Protein AF-A0A1X0RYE8-F1 (afdb_monomer_lite)

Secondary structure (DSSP, 8-state):
------------------TTSPEEEEEEGGGTT-S-EEETTEEE--HHHHHHHHHHHHHTTSEEEEEE----PPPGGGGGGS----

R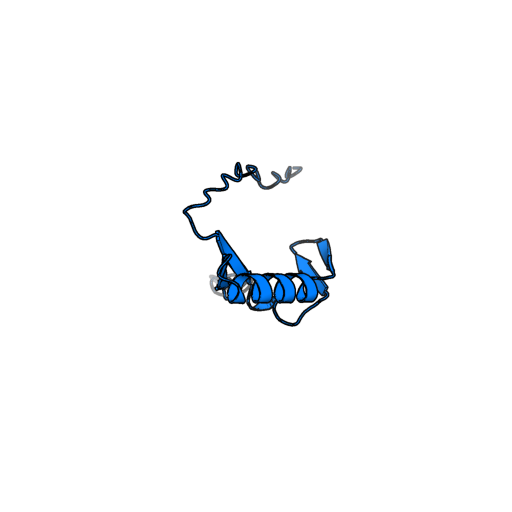adius of gyration: 19.32 Å; chains: 1; bounding box: 44×27×62 Å

pLDDT: mean 73.62, std 17.04, range [35.44, 95.62]

Structure (mmCIF, N/CA/C/O backbone):
data_AF-A0A1X0RYE8-F1
#
_entry.id   AF-A0A1X0RYE8-F1
#
loop_
_atom_site.group_PDB
_atom_site.id
_atom_site.type_symbol
_atom_site.label_atom_id
_atom_site.label_alt_id
_atom_site.label_comp_id
_atom_site.label_asym_id
_atom_site.label_entity_id
_atom_site.label_seq_id
_atom_site.pdbx_PDB_ins_code
_atom_site.Cartn_x
_atom_site.Cartn_y
_atom_site.Cartn_z
_atom_site.occupancy
_atom_site.B_iso_or_equiv
_atom_site.auth_seq_id
_atom_site.auth_comp_id
_atom_site.auth_asym_id
_atom_site.auth_atom_id
_atom_site.pdbx_PDB_model_num
ATOM 1 N N . MET A 1 1 ? 34.689 11.695 -23.173 1.00 35.44 1 MET A N 1
ATOM 2 C CA . MET A 1 1 ? 33.842 12.632 -22.399 1.00 35.44 1 MET A CA 1
ATOM 3 C C . MET A 1 1 ? 33.039 11.832 -21.386 1.00 35.44 1 MET A C 1
ATOM 5 O O . MET A 1 1 ? 32.188 11.052 -21.787 1.00 35.44 1 MET A O 1
ATOM 9 N N . ASN A 1 2 ? 33.347 11.968 -20.095 1.00 42.19 2 ASN A N 1
ATOM 10 C CA . ASN A 1 2 ? 32.612 11.289 -19.026 1.00 42.19 2 ASN A CA 1
ATOM 11 C C . ASN A 1 2 ? 31.309 12.049 -18.748 1.00 42.19 2 ASN A C 1
ATOM 13 O O . ASN A 1 2 ? 31.343 13.167 -18.238 1.00 42.19 2 ASN A O 1
ATOM 17 N N . GLN A 1 3 ? 30.161 11.463 -19.094 1.00 50.56 3 GLN A N 1
ATOM 18 C CA . GLN A 1 3 ? 28.863 11.982 -18.663 1.00 50.56 3 GLN A CA 1
ATOM 19 C C . GLN A 1 3 ? 28.695 11.694 -17.168 1.00 50.56 3 GLN A C 1
ATOM 21 O O . GLN A 1 3 ? 28.375 10.576 -16.764 1.00 50.56 3 GLN A O 1
ATOM 26 N N . ILE A 1 4 ? 28.934 12.710 -16.341 1.00 55.84 4 ILE A N 1
ATOM 27 C CA . ILE A 1 4 ? 28.611 12.684 -14.915 1.00 55.84 4 ILE A CA 1
ATOM 28 C C . ILE A 1 4 ? 27.086 12.586 -14.818 1.00 55.84 4 ILE A C 1
ATOM 30 O O . ILE A 1 4 ? 26.370 13.531 -15.158 1.00 55.84 4 ILE A O 1
ATOM 34 N N . ARG A 1 5 ? 26.578 11.422 -14.404 1.00 55.84 5 ARG A N 1
ATOM 35 C CA . ARG A 1 5 ? 25.150 11.237 -14.136 1.00 55.84 5 ARG A CA 1
ATOM 36 C C . ARG A 1 5 ? 24.787 12.164 -12.979 1.00 55.84 5 ARG A C 1
ATOM 38 O O . ARG A 1 5 ? 25.251 11.961 -11.865 1.00 55.84 5 ARG A O 1
ATOM 45 N N . LYS A 1 6 ? 23.994 13.203 -13.249 1.00 60.34 6 LYS A N 1
ATOM 46 C CA . LYS A 1 6 ? 23.377 14.004 -12.190 1.00 60.34 6 LYS A CA 1
ATOM 47 C C . LYS A 1 6 ? 22.374 13.099 -11.490 1.00 60.34 6 LYS A C 1
ATOM 49 O O . LYS A 1 6 ? 21.355 12.749 -12.086 1.00 60.34 6 LYS A O 1
ATOM 54 N N . ASP A 1 7 ? 22.685 12.682 -10.268 1.00 61.12 7 ASP A N 1
ATOM 55 C CA . ASP A 1 7 ? 21.715 11.976 -9.445 1.00 61.12 7 ASP A CA 1
ATOM 56 C C . ASP A 1 7 ? 20.449 12.835 -9.343 1.00 61.12 7 ASP A C 1
ATOM 58 O O . ASP A 1 7 ? 20.547 14.055 -9.156 1.00 61.12 7 ASP A O 1
ATOM 62 N N . PRO A 1 8 ? 19.253 12.247 -9.528 1.00 61.47 8 PRO A N 1
ATOM 63 C CA . PRO A 1 8 ? 18.018 12.995 -9.396 1.00 61.47 8 PRO A CA 1
ATOM 64 C C . PRO A 1 8 ? 17.997 13.625 -8.005 1.00 61.47 8 PRO A C 1
ATOM 66 O O . PRO A 1 8 ? 18.093 12.931 -6.993 1.00 61.47 8 PRO A O 1
ATOM 69 N N . TYR A 1 9 ? 17.919 14.954 -7.979 1.00 59.31 9 TYR A N 1
ATOM 70 C CA . TYR A 1 9 ? 17.880 15.741 -6.759 1.00 59.31 9 TYR A CA 1
ATOM 71 C C . TYR A 1 9 ? 16.543 15.489 -6.060 1.00 59.31 9 TYR A C 1
ATOM 73 O O . TYR A 1 9 ? 15.547 16.174 -6.289 1.00 59.31 9 TYR A O 1
ATOM 81 N N . TRP A 1 10 ? 16.501 14.442 -5.241 1.00 55.47 10 TRP A N 1
ATOM 82 C CA . TRP A 1 10 ? 15.387 14.179 -4.350 1.00 55.47 10 TRP A CA 1
ATOM 83 C C . TRP A 1 10 ? 15.448 15.204 -3.219 1.00 55.47 10 TRP A C 1
ATOM 85 O O . TRP A 1 10 ? 16.178 15.019 -2.244 1.00 55.47 10 TRP A O 1
ATOM 95 N N . LYS A 1 11 ? 14.683 16.297 -3.328 1.00 62.97 11 LYS A N 1
ATOM 96 C CA . LYS A 1 11 ? 14.355 17.078 -2.132 1.00 62.97 11 LYS A CA 1
ATOM 97 C C . LYS A 1 11 ? 13.606 16.143 -1.194 1.00 62.97 11 LYS A C 1
ATOM 99 O O . LYS A 1 11 ? 12.555 15.621 -1.565 1.00 62.97 11 LYS A O 1
ATOM 104 N N . LYS A 1 12 ? 14.131 15.936 0.016 1.00 57.62 12 LYS A N 1
ATOM 105 C CA . LYS A 1 12 ? 13.287 15.464 1.112 1.00 57.62 12 LYS A CA 1
ATOM 106 C C . LYS A 1 12 ? 12.144 16.467 1.213 1.00 57.62 12 LYS A C 1
ATOM 108 O O . LYS A 1 12 ? 12.388 17.651 1.423 1.00 57.62 12 LYS A O 1
ATOM 113 N N . ALA A 1 13 ? 10.926 16.010 0.954 1.00 60.09 13 ALA A N 1
ATOM 114 C CA . ALA A 1 13 ? 9.766 16.779 1.342 1.00 60.09 13 ALA A CA 1
ATOM 115 C C . ALA A 1 13 ? 9.742 16.746 2.869 1.00 60.09 13 ALA A C 1
ATOM 117 O O . ALA A 1 13 ? 9.770 15.659 3.455 1.00 60.09 13 ALA A O 1
ATOM 118 N N . ASP A 1 14 ? 9.740 17.914 3.501 1.00 65.00 14 ASP A N 1
ATOM 119 C CA . ASP A 1 14 ? 9.437 17.996 4.920 1.00 65.00 14 ASP A CA 1
ATOM 120 C C . ASP A 1 14 ? 8.013 17.459 5.090 1.00 65.00 14 ASP A C 1
ATOM 122 O O . ASP A 1 14 ? 7.047 18.007 4.555 1.00 65.00 14 ASP A O 1
ATOM 126 N N . PHE A 1 15 ? 7.893 16.295 5.728 1.00 64.62 15 PHE A N 1
ATOM 127 C CA . PHE A 1 15 ? 6.601 15.674 5.967 1.00 64.62 15 PHE A CA 1
ATOM 128 C C . PHE A 1 15 ? 5.890 16.467 7.062 1.00 64.62 15 PHE A C 1
ATOM 130 O O . PHE A 1 15 ? 6.142 16.277 8.251 1.00 64.62 15 PHE A O 1
ATOM 137 N N . PHE A 1 16 ? 5.011 17.376 6.654 1.00 65.25 16 PHE A N 1
ATOM 138 C CA . PHE A 1 16 ? 4.126 18.081 7.567 1.00 65.25 16 PHE A CA 1
ATOM 139 C C . PHE A 1 16 ? 2.889 17.222 7.818 1.00 65.25 16 PHE A C 1
ATOM 141 O O . PHE A 1 16 ? 1.994 17.136 6.977 1.00 65.25 16 PHE A O 1
ATOM 148 N N . TYR A 1 17 ? 2.858 16.565 8.978 1.00 69.12 17 TYR A N 1
ATOM 149 C CA . TYR A 1 17 ? 1.666 15.869 9.443 1.00 69.12 17 TYR A CA 1
ATOM 150 C C . TYR A 1 17 ? 0.654 16.890 9.960 1.00 69.12 17 TYR A C 1
ATOM 152 O O . TYR A 1 17 ? 0.795 17.430 11.057 1.00 69.12 17 TYR A O 1
ATOM 160 N N . ASP A 1 18 ? -0.362 17.155 9.151 1.00 78.38 18 ASP A N 1
ATOM 161 C CA . ASP A 1 18 ? -1.523 17.932 9.548 1.00 78.38 18 ASP A CA 1
ATOM 162 C C . ASP A 1 18 ? -2.647 16.963 9.921 1.00 78.38 18 ASP A C 1
ATOM 164 O O . ASP A 1 18 ? -3.189 16.272 9.063 1.00 78.38 18 ASP A O 1
ATOM 168 N N . LYS A 1 19 ? -2.979 16.901 11.214 1.00 77.88 19 LYS A N 1
ATOM 169 C CA . LYS A 1 19 ? -4.000 15.995 11.764 1.00 77.88 19 LYS A CA 1
ATOM 170 C C . LYS A 1 19 ? -5.410 16.255 11.218 1.00 77.88 19 LYS A C 1
ATOM 172 O O . LYS A 1 19 ? -6.273 15.398 11.370 1.00 77.88 19 LYS A O 1
ATOM 177 N N . GLU A 1 20 ? -5.652 17.432 10.640 1.00 83.94 20 GLU A N 1
ATOM 178 C CA . GLU A 1 20 ? -6.938 17.803 10.040 1.00 83.94 20 GLU A CA 1
ATOM 179 C C . GLU A 1 20 ? -7.002 17.436 8.553 1.00 83.94 20 GLU A C 1
ATOM 181 O O . GLU A 1 20 ? -8.079 17.438 7.955 1.00 83.94 20 GLU A O 1
ATOM 186 N N . LYS A 1 21 ? -5.861 17.093 7.944 1.00 84.69 21 LYS A N 1
ATOM 187 C CA . LYS A 1 21 ? -5.782 16.677 6.545 1.00 84.69 21 LYS A CA 1
ATOM 188 C C . LYS A 1 21 ? -5.650 15.168 6.438 1.00 84.69 21 LYS A C 1
ATOM 190 O O . LYS A 1 21 ? -4.855 14.528 7.120 1.00 84.69 21 LYS A O 1
ATOM 195 N N . LEU A 1 22 ? -6.400 14.601 5.501 1.00 84.31 22 LEU A N 1
ATOM 196 C CA . LEU A 1 22 ? -6.299 13.186 5.188 1.00 84.31 22 LEU A CA 1
ATOM 197 C C . LEU A 1 22 ? -5.054 12.917 4.334 1.00 84.31 22 LEU A C 1
ATOM 199 O O . LEU A 1 22 ? -4.800 13.623 3.354 1.00 84.31 22 LEU A O 1
ATOM 203 N N . LEU A 1 23 ? -4.292 11.877 4.671 1.00 88.19 23 LEU A N 1
ATOM 204 C CA . LEU A 1 23 ? -3.105 11.511 3.905 1.00 88.19 23 LEU A CA 1
ATOM 205 C C . LEU A 1 23 ? -3.514 10.903 2.557 1.00 88.19 23 LEU A C 1
ATOM 207 O O . LEU A 1 23 ? -4.228 9.903 2.515 1.00 88.19 23 LEU A O 1
ATOM 211 N N . LEU A 1 24 ? -3.032 11.475 1.454 1.00 90.81 24 LEU A N 1
ATOM 212 C CA . LEU A 1 24 ? -3.183 10.900 0.118 1.00 90.81 24 LEU A CA 1
ATOM 213 C C . LEU A 1 24 ? -1.905 10.153 -0.266 1.00 90.81 24 LEU A C 1
ATOM 2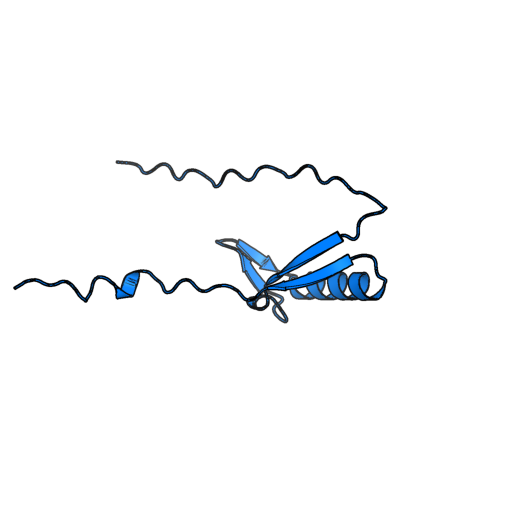15 O O . LEU A 1 24 ? -0.831 10.748 -0.334 1.00 90.81 24 LEU A O 1
ATOM 219 N N . ILE A 1 25 ? -2.026 8.857 -0.548 1.00 89.75 25 ILE A N 1
ATOM 220 C CA . ILE A 1 25 ? -0.917 8.026 -1.028 1.00 89.75 25 ILE A CA 1
ATOM 221 C C . ILE A 1 25 ? -1.237 7.532 -2.431 1.00 89.75 25 ILE A C 1
ATOM 223 O O . ILE A 1 25 ? -2.261 6.883 -2.639 1.00 89.75 25 ILE A O 1
ATOM 227 N N . SER A 1 26 ? -0.344 7.795 -3.383 1.00 89.44 26 SER A N 1
ATOM 228 C CA . SER A 1 26 ? -0.394 7.186 -4.708 1.00 89.44 26 SER A CA 1
ATOM 229 C C . SER A 1 26 ? 0.319 5.833 -4.719 1.00 89.44 26 SER A C 1
ATOM 231 O O . SER A 1 26 ? 1.432 5.688 -4.214 1.00 89.44 26 SER A O 1
ATOM 233 N N . PHE A 1 27 ? -0.321 4.828 -5.310 1.00 88.81 27 PHE A N 1
ATOM 234 C CA . PHE A 1 27 ? 0.219 3.481 -5.437 1.00 88.81 27 PHE A CA 1
ATOM 235 C C . PHE A 1 27 ? 0.088 2.996 -6.880 1.00 88.81 27 PHE A C 1
ATOM 237 O O . PHE A 1 27 ? -1.001 2.980 -7.450 1.00 88.81 27 PHE A O 1
ATOM 244 N N . GLY A 1 28 ? 1.208 2.608 -7.488 1.00 86.50 28 GLY A N 1
ATOM 245 C CA . GLY A 1 28 ? 1.230 2.135 -8.869 1.00 86.50 28 GLY A CA 1
ATOM 246 C C . GLY A 1 28 ? 0.458 0.828 -9.027 1.00 86.50 28 GLY A C 1
ATOM 247 O O . GLY A 1 28 ? 0.717 -0.148 -8.324 1.00 86.50 28 GLY A O 1
ATOM 248 N N . ASN A 1 29 ? -0.468 0.783 -9.978 1.00 84.62 29 ASN A N 1
ATOM 249 C CA . ASN A 1 29 ? -1.286 -0.393 -10.243 1.00 84.62 29 ASN A CA 1
ATOM 250 C C . ASN A 1 29 ? -0.435 -1.586 -10.708 1.00 84.62 29 ASN A C 1
ATOM 252 O O . ASN A 1 29 ? -0.692 -2.727 -10.331 1.00 84.62 29 ASN A O 1
ATOM 256 N N . GLY A 1 30 ? 0.667 -1.311 -11.417 1.00 81.00 30 GLY A N 1
ATOM 257 C CA . GLY A 1 30 ? 1.651 -2.313 -11.833 1.00 81.00 30 GLY A CA 1
ATOM 258 C C . GLY A 1 30 ? 2.395 -3.000 -10.682 1.00 81.00 30 GLY A C 1
ATOM 259 O O . GLY A 1 30 ? 3.035 -4.029 -10.915 1.00 81.00 30 GLY A O 1
ATOM 260 N N . MET A 1 31 ? 2.286 -2.484 -9.455 1.00 81.25 31 MET A N 1
ATOM 261 C CA . MET A 1 31 ? 2.887 -3.041 -8.239 1.00 81.25 31 MET A CA 1
ATOM 262 C C . MET A 1 31 ? 1.901 -3.878 -7.411 1.00 81.25 31 MET A C 1
ATOM 264 O O . MET A 1 31 ? 2.314 -4.606 -6.511 1.00 81.25 31 MET A O 1
ATOM 268 N N . SER A 1 32 ? 0.601 -3.793 -7.705 1.00 78.19 32 SER A N 1
ATOM 269 C CA . SER A 1 32 ? -0.433 -4.532 -6.977 1.00 78.19 32 SER A CA 1
ATOM 270 C C . SER A 1 32 ? -0.275 -6.043 -7.169 1.00 78.19 32 SER A C 1
ATOM 272 O O . SER A 1 32 ? -0.009 -6.515 -8.276 1.00 78.19 32 SER A O 1
ATOM 274 N N . GLY A 1 33 ? -0.420 -6.810 -6.084 1.00 77.81 33 GLY A N 1
ATOM 275 C CA . GLY A 1 33 ? -0.320 -8.275 -6.103 1.00 77.81 33 GLY A CA 1
ATOM 276 C C . GLY A 1 33 ? 1.089 -8.831 -6.344 1.00 77.81 33 GLY A C 1
ATOM 277 O O . GLY A 1 33 ? 1.240 -10.039 -6.504 1.00 77.81 33 GLY A O 1
ATOM 278 N N . LYS A 1 34 ? 2.119 -7.976 -6.369 1.00 81.31 34 LYS A N 1
ATOM 279 C CA . LYS A 1 34 ? 3.522 -8.380 -6.497 1.00 81.31 34 LYS A CA 1
ATOM 280 C C . LYS A 1 34 ? 4.242 -8.115 -5.184 1.00 81.31 34 LYS A C 1
ATOM 282 O O . LYS A 1 34 ? 4.220 -6.994 -4.693 1.00 81.31 34 LYS A O 1
ATOM 287 N N . ASP A 1 35 ? 4.926 -9.122 -4.654 1.00 82.62 35 ASP A N 1
ATOM 288 C CA . ASP A 1 35 ? 5.799 -8.938 -3.488 1.00 82.62 35 ASP A CA 1
ATOM 289 C C . ASP A 1 35 ? 7.206 -8.488 -3.870 1.00 82.62 35 ASP A C 1
ATOM 291 O O . ASP A 1 35 ? 7.848 -7.787 -3.094 1.00 82.62 35 ASP A O 1
ATOM 295 N N . HIS A 1 36 ? 7.645 -8.820 -5.083 1.00 83.06 36 HIS A N 1
ATOM 296 C CA . HIS A 1 36 ? 8.954 -8.464 -5.616 1.00 83.06 36 HIS A CA 1
ATOM 297 C C . HIS A 1 36 ? 8.785 -7.498 -6.789 1.00 83.06 36 HIS A C 1
ATOM 299 O O . HIS A 1 36 ? 8.311 -7.885 -7.861 1.00 83.06 36 HIS A O 1
ATOM 305 N N . VAL A 1 37 ? 9.184 -6.238 -6.609 1.00 79.88 37 VAL A N 1
ATOM 306 C CA . VAL A 1 37 ? 9.130 -5.220 -7.669 1.00 79.88 37 VAL A CA 1
ATOM 307 C C . VAL A 1 37 ? 10.497 -4.579 -7.849 1.00 79.88 37 VAL A C 1
ATOM 309 O O . VAL A 1 37 ? 11.212 -4.283 -6.895 1.00 79.88 37 VAL A O 1
ATOM 312 N N . LYS A 1 38 ? 10.875 -4.343 -9.107 1.00 79.06 38 LYS A N 1
ATOM 313 C CA . LYS A 1 38 ? 12.079 -3.584 -9.432 1.00 79.06 38 LYS A CA 1
ATOM 314 C C . LYS A 1 38 ? 11.737 -2.097 -9.499 1.00 79.06 38 LYS A C 1
ATOM 316 O O . LYS A 1 38 ? 11.124 -1.649 -10.464 1.00 79.06 38 LYS A O 1
ATOM 321 N N . ILE A 1 39 ? 12.164 -1.333 -8.499 1.00 75.94 39 ILE A N 1
ATOM 322 C CA . ILE A 1 39 ? 12.064 0.128 -8.507 1.00 75.94 39 ILE A CA 1
ATOM 323 C C . ILE A 1 39 ? 13.405 0.673 -8.998 1.00 75.94 39 ILE A C 1
ATOM 325 O O . ILE A 1 39 ? 14.426 0.600 -8.312 1.00 75.94 39 ILE A O 1
ATOM 329 N N . LYS A 1 40 ? 13.410 1.196 -10.230 1.00 75.88 40 LYS A N 1
ATOM 330 C CA . LYS A 1 40 ? 14.626 1.564 -10.977 1.00 75.88 40 LYS A CA 1
ATOM 331 C C . LYS A 1 40 ? 15.593 0.376 -11.100 1.00 75.88 40 LYS A C 1
ATOM 333 O O . LYS A 1 40 ? 15.386 -0.510 -11.926 1.00 75.88 40 LYS A O 1
ATOM 338 N N . THR A 1 41 ? 16.654 0.352 -10.299 1.00 77.81 41 THR A N 1
ATOM 339 C CA . THR A 1 41 ? 17.681 -0.700 -10.267 1.00 77.81 41 THR A CA 1
ATOM 340 C C . THR A 1 41 ? 17.570 -1.607 -9.049 1.00 77.81 41 THR A C 1
ATOM 342 O O . THR A 1 41 ? 18.143 -2.694 -9.067 1.00 77.81 41 THR A O 1
ATOM 345 N N . TYR A 1 42 ? 16.823 -1.198 -8.025 1.00 76.19 42 TYR A N 1
ATOM 346 C CA . TYR A 1 42 ? 16.729 -1.919 -6.764 1.00 76.19 42 TYR A CA 1
ATOM 347 C C . TYR A 1 42 ? 15.558 -2.889 -6.789 1.00 76.19 42 TYR A C 1
ATOM 349 O O . TYR A 1 42 ? 14.465 -2.560 -7.257 1.00 76.19 42 TYR A O 1
ATOM 357 N N . ARG A 1 43 ? 15.800 -4.100 -6.289 1.00 77.75 43 ARG A N 1
ATOM 358 C CA . ARG A 1 43 ? 14.728 -5.038 -5.969 1.00 77.75 43 ARG A CA 1
ATOM 359 C C . ARG A 1 43 ? 14.180 -4.646 -4.610 1.00 77.75 43 ARG A C 1
ATOM 361 O O . ARG A 1 43 ? 14.935 -4.554 -3.647 1.00 77.75 43 ARG A O 1
ATOM 368 N N . VAL A 1 44 ? 12.892 -4.349 -4.587 1.00 80.56 44 VAL A N 1
ATOM 369 C CA . VAL A 1 44 ? 12.149 -4.078 -3.368 1.00 80.56 44 VAL A CA 1
ATOM 370 C C . VAL A 1 44 ? 11.221 -5.257 -3.167 1.00 80.56 44 VAL A C 1
ATOM 372 O O . VAL A 1 44 ? 10.313 -5.496 -3.967 1.00 80.56 44 VAL A O 1
ATOM 375 N N . ASP A 1 45 ? 11.518 -6.003 -2.117 1.00 79.12 45 ASP A N 1
ATOM 376 C CA . ASP A 1 45 ? 10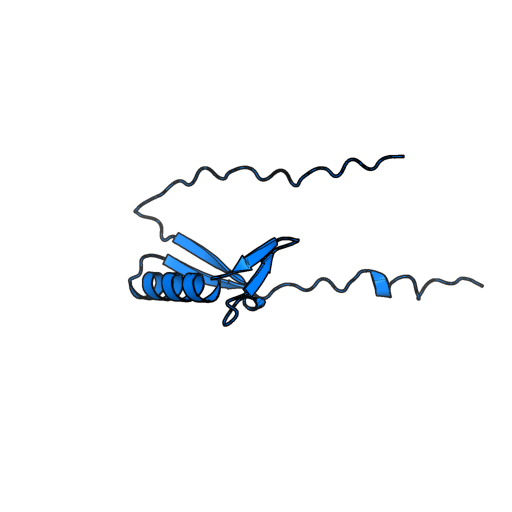.682 -7.086 -1.633 1.00 79.12 45 ASP A CA 1
ATOM 377 C C . ASP A 1 45 ? 9.617 -6.489 -0.691 1.00 79.12 45 ASP A C 1
ATOM 379 O O . ASP A 1 45 ? 9.708 -5.319 -0.324 1.00 79.12 45 ASP A O 1
ATOM 383 N N . VAL A 1 46 ? 8.596 -7.257 -0.309 1.00 81.69 46 VAL A N 1
ATOM 384 C CA . VAL A 1 46 ? 7.507 -6.865 0.619 1.00 81.69 46 VAL A CA 1
ATOM 385 C C . VAL A 1 46 ? 6.495 -5.819 0.118 1.00 81.69 46 VAL A C 1
ATOM 387 O O . VAL A 1 46 ? 5.735 -5.253 0.910 1.00 81.69 46 VAL A O 1
ATOM 390 N N . ILE A 1 47 ? 6.404 -5.591 -1.194 1.00 86.62 47 ILE A N 1
ATOM 391 C CA . ILE A 1 47 ? 5.447 -4.626 -1.765 1.00 86.62 47 ILE A CA 1
ATOM 392 C C . ILE A 1 47 ? 3.980 -5.025 -1.520 1.00 86.62 47 ILE A C 1
ATOM 394 O O . ILE A 1 47 ? 3.152 -4.156 -1.228 1.00 86.62 47 ILE A O 1
ATOM 398 N N . GLY A 1 48 ? 3.642 -6.316 -1.551 1.00 85.88 48 GLY A N 1
ATOM 399 C CA . GLY A 1 48 ? 2.290 -6.780 -1.240 1.00 85.88 48 GLY A CA 1
ATOM 400 C C . GLY A 1 48 ? 1.929 -6.577 0.231 1.00 85.88 48 GLY A C 1
ATOM 401 O O . GLY A 1 48 ? 0.815 -6.145 0.532 1.00 85.88 48 GLY A O 1
ATOM 402 N N . VAL A 1 49 ? 2.877 -6.776 1.155 1.00 88.69 49 VAL A N 1
ATOM 403 C CA . VAL A 1 49 ? 2.683 -6.467 2.585 1.00 88.69 49 VAL A CA 1
ATOM 404 C C . VAL A 1 49 ? 2.415 -4.975 2.782 1.00 88.69 49 VAL A C 1
ATOM 406 O O . VAL A 1 49 ? 1.462 -4.616 3.478 1.00 88.69 49 VAL A O 1
ATOM 409 N N . LEU A 1 50 ? 3.198 -4.106 2.133 1.00 90.31 50 LEU A N 1
ATOM 410 C CA . LEU A 1 50 ? 2.975 -2.659 2.158 1.00 90.31 50 LEU A CA 1
ATOM 411 C C . LEU A 1 50 ? 1.566 -2.312 1.659 1.00 90.31 50 LEU A C 1
ATOM 413 O O . LEU A 1 50 ? 0.830 -1.601 2.344 1.00 90.31 50 LEU A O 1
ATOM 417 N N . TYR A 1 51 ? 1.155 -2.863 0.514 1.00 91.00 51 TYR A N 1
ATOM 418 C CA . TYR A 1 51 ? -0.178 -2.636 -0.045 1.00 91.00 51 TYR A CA 1
ATOM 419 C C . TYR A 1 51 ? -1.299 -3.056 0.919 1.00 91.00 51 TYR A C 1
ATOM 421 O O . TYR A 1 51 ? -2.240 -2.295 1.151 1.00 91.00 51 TYR A O 1
ATOM 429 N N . GLN A 1 52 ? -1.187 -4.233 1.540 1.00 92.19 52 GLN A N 1
ATOM 430 C CA . GLN A 1 52 ? -2.175 -4.718 2.509 1.00 92.19 52 GLN A CA 1
ATOM 431 C C . GLN A 1 52 ? -2.301 -3.791 3.723 1.00 92.19 52 GLN A C 1
ATOM 433 O O . GLN A 1 52 ? -3.413 -3.515 4.180 1.00 92.19 52 GLN A O 1
ATOM 438 N N . GLN A 1 53 ? -1.183 -3.271 4.235 1.00 93.06 53 GLN A N 1
ATOM 439 C CA . GLN A 1 53 ? -1.202 -2.311 5.343 1.00 93.06 53 GLN A CA 1
ATOM 440 C C . GLN A 1 53 ? -1.865 -0.991 4.935 1.00 93.06 53 GLN A C 1
ATOM 442 O O . GLN A 1 53 ? -2.710 -0.477 5.669 1.00 93.06 53 GLN A O 1
ATOM 447 N N . LEU A 1 54 ? -1.566 -0.483 3.737 1.00 93.38 54 LEU A N 1
ATOM 448 C CA . LEU A 1 54 ? -2.212 0.715 3.197 1.00 93.38 54 LEU A CA 1
ATOM 449 C C . LEU A 1 54 ? -3.726 0.531 3.039 1.00 93.3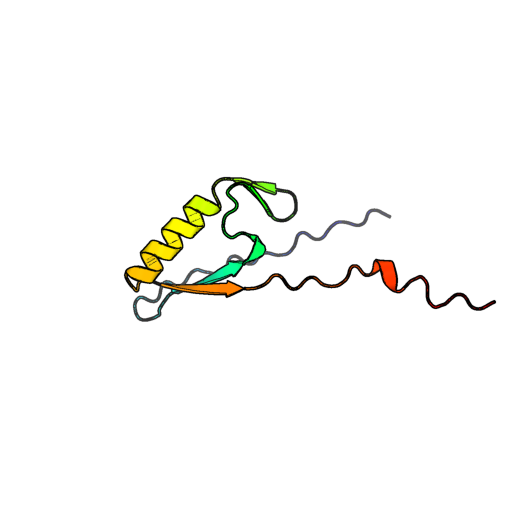8 54 LEU A C 1
ATOM 451 O O . LEU A 1 54 ? -4.494 1.410 3.423 1.00 93.38 54 LEU A O 1
ATOM 455 N N . LYS A 1 55 ? -4.185 -0.632 2.557 1.00 93.62 55 LYS A N 1
ATOM 456 C CA . LYS A 1 55 ? -5.621 -0.944 2.458 1.00 93.62 55 LYS A CA 1
ATOM 457 C C . LYS A 1 55 ? -6.310 -1.016 3.819 1.00 93.62 55 LYS A C 1
ATOM 459 O O . LYS A 1 55 ? -7.463 -0.601 3.918 1.00 93.62 55 LYS A O 1
ATOM 464 N N . LYS A 1 56 ? -5.641 -1.524 4.860 1.00 95.62 56 LYS A N 1
ATOM 465 C CA . LYS A 1 56 ? -6.184 -1.525 6.231 1.00 95.62 56 LYS A CA 1
ATOM 466 C C . LYS A 1 56 ? -6.373 -0.100 6.754 1.00 95.62 56 LYS A C 1
ATOM 468 O O . LYS A 1 56 ? -7.460 0.212 7.225 1.00 95.62 56 LYS A O 1
ATOM 473 N N . ARG A 1 57 ? -5.370 0.765 6.577 1.00 94.06 57 ARG A N 1
ATOM 474 C CA . ARG A 1 57 ? -5.439 2.187 6.963 1.00 94.06 57 ARG A CA 1
ATOM 475 C C . ARG A 1 57 ? -6.459 2.985 6.150 1.00 94.06 57 ARG A C 1
ATOM 477 O O . ARG A 1 57 ? -7.122 3.874 6.666 1.00 94.06 57 ARG A O 1
ATOM 484 N N . GLN A 1 58 ? -6.647 2.630 4.879 1.00 94.44 58 GLN A N 1
ATOM 485 C CA . GLN A 1 58 ? -7.728 3.199 4.077 1.00 94.44 58 GLN A CA 1
ATOM 486 C C . GLN A 1 58 ? -9.102 2.841 4.667 1.00 94.44 58 GLN A C 1
ATOM 488 O O . GLN A 1 58 ? -9.975 3.697 4.757 1.00 94.44 58 GLN A O 1
A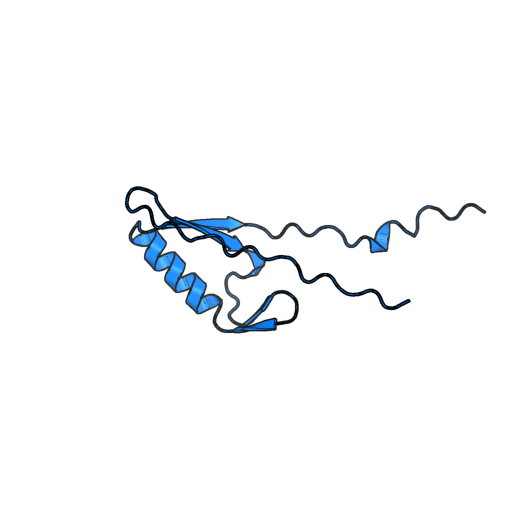TOM 493 N N . LYS A 1 59 ? -9.301 1.583 5.089 1.00 95.00 59 LYS A N 1
ATOM 494 C CA . LYS A 1 59 ? -10.562 1.132 5.703 1.00 95.00 59 LYS A CA 1
ATOM 495 C C . LYS A 1 59 ? -10.835 1.784 7.061 1.00 95.00 59 LYS A C 1
ATOM 497 O O . LYS A 1 59 ? -12.002 1.964 7.387 1.00 95.00 59 LYS A O 1
ATOM 502 N N . SER A 1 60 ? -9.801 2.126 7.833 1.00 94.00 60 SER A N 1
ATOM 503 C CA . SER A 1 60 ? -9.958 2.868 9.094 1.00 94.00 60 SER A CA 1
ATOM 504 C C . SER A 1 60 ? -10.198 4.369 8.894 1.00 94.00 60 SER A C 1
ATOM 506 O O . SER A 1 60 ? -10.505 5.059 9.859 1.00 94.00 60 SER A O 1
ATOM 508 N N . GLY A 1 61 ? -10.091 4.877 7.660 1.00 90.44 61 GLY A N 1
ATOM 509 C CA . GLY A 1 61 ? -10.248 6.300 7.355 1.00 90.44 61 GLY A CA 1
ATOM 510 C C . GLY A 1 61 ? -8.995 7.140 7.617 1.00 90.44 61 GLY A C 1
ATOM 511 O O . GLY A 1 61 ? -9.059 8.358 7.508 1.00 90.44 61 GLY A O 1
ATOM 512 N N . GLU A 1 62 ? -7.849 6.524 7.921 1.00 90.12 62 GLU A N 1
ATOM 513 C CA . GLU A 1 62 ? -6.586 7.239 8.169 1.00 90.12 62 GLU A CA 1
ATOM 514 C C . GLU A 1 62 ? -5.982 7.852 6.896 1.00 90.12 62 GLU A C 1
ATOM 516 O O . GLU A 1 62 ? -5.213 8.811 6.964 1.00 90.12 62 GLU A O 1
ATOM 521 N N . LEU A 1 63 ? -6.279 7.276 5.726 1.00 92.88 63 LEU A N 1
ATOM 522 C CA . LEU A 1 63 ? -5.726 7.721 4.449 1.00 92.88 63 LEU A CA 1
ATOM 523 C C . LEU A 1 63 ? -6.648 7.427 3.267 1.00 92.88 63 LEU A C 1
ATOM 525 O O . LEU A 1 63 ? -7.490 6.530 3.306 1.00 92.88 63 LEU A O 1
ATOM 529 N N . VAL A 1 64 ? -6.409 8.133 2.165 1.00 93.06 64 VAL A N 1
ATOM 530 C CA . VAL A 1 64 ? -6.933 7.806 0.838 1.00 93.06 64 VAL A CA 1
ATOM 531 C C . VAL A 1 64 ? -5.801 7.194 0.024 1.00 93.06 64 VAL A C 1
ATOM 533 O O . VAL A 1 64 ? -4.734 7.782 -0.144 1.00 93.06 64 VAL A O 1
ATOM 536 N N . LEU A 1 65 ? -6.046 5.992 -0.492 1.00 93.56 65 LEU A N 1
ATOM 537 C CA . LEU A 1 65 ? -5.131 5.295 -1.386 1.00 93.56 65 LEU A CA 1
ATOM 538 C C . LEU A 1 65 ? -5.594 5.504 -2.830 1.00 93.56 65 LEU A C 1
ATOM 540 O O . LEU A 1 65 ? -6.649 4.999 -3.217 1.00 93.56 65 LEU A O 1
ATOM 544 N N . ALA A 1 66 ? -4.810 6.232 -3.620 1.00 92.44 66 ALA A N 1
ATOM 545 C CA . ALA A 1 66 ? -5.048 6.450 -5.040 1.00 92.44 66 ALA A CA 1
ATOM 546 C C . ALA A 1 66 ? -4.235 5.453 -5.869 1.00 92.44 66 ALA A C 1
ATOM 548 O O . ALA A 1 66 ? -3.006 5.456 -5.834 1.00 92.44 66 ALA A O 1
ATOM 549 N N . MET A 1 67 ? -4.917 4.607 -6.638 1.00 89.88 67 MET A N 1
ATOM 550 C CA . MET A 1 67 ? -4.251 3.727 -7.596 1.00 89.88 67 MET A CA 1
ATOM 551 C C . MET A 1 67 ? -3.894 4.527 -8.849 1.00 89.88 67 MET A C 1
ATOM 553 O O . MET A 1 67 ? -4.738 5.242 -9.383 1.00 89.88 67 MET A O 1
ATOM 557 N N . MET A 1 68 ? -2.654 4.414 -9.313 1.00 87.62 68 MET A N 1
ATOM 558 C CA . MET A 1 68 ? -2.185 5.088 -10.523 1.00 87.62 68 MET A CA 1
ATOM 559 C C . MET A 1 68 ? -1.711 4.063 -11.539 1.00 87.62 68 MET A C 1
ATOM 561 O O . MET A 1 68 ? -0.846 3.243 -11.232 1.00 87.62 68 MET A O 1
ATOM 565 N N . ASP A 1 69 ? -2.234 4.124 -12.757 1.00 84.31 69 ASP A N 1
ATOM 566 C CA . ASP A 1 69 ? -1.668 3.346 -13.849 1.00 84.31 69 ASP A CA 1
ATOM 567 C C . ASP A 1 69 ? -0.321 3.935 -14.266 1.00 84.31 69 ASP A C 1
ATOM 569 O O . ASP A 1 69 ? -0.127 5.151 -14.346 1.00 84.31 69 ASP A O 1
ATOM 573 N N . GLU A 1 70 ? 0.646 3.053 -14.500 1.00 71.19 70 GLU A N 1
ATOM 574 C CA . GLU A 1 70 ? 1.964 3.455 -14.966 1.00 71.19 70 GLU A CA 1
ATOM 575 C C . GLU A 1 70 ? 1.835 3.948 -16.408 1.00 71.19 70 GLU A C 1
ATOM 577 O O . GLU A 1 70 ? 1.571 3.167 -17.325 1.00 71.19 70 GLU A O 1
ATOM 582 N N . PHE A 1 71 ? 2.039 5.248 -16.625 1.00 68.12 71 PHE A N 1
ATOM 583 C CA . PHE A 1 71 ? 2.145 5.787 -17.974 1.00 68.12 71 PHE A CA 1
ATOM 584 C C . PHE A 1 71 ? 3.409 5.225 -18.630 1.00 68.12 71 PHE A C 1
ATOM 586 O O . PHE A 1 71 ? 4.525 5.700 -18.405 1.00 68.12 71 PHE A O 1
ATOM 593 N N . ARG A 1 72 ? 3.249 4.178 -19.444 1.00 58.47 72 ARG A N 1
ATOM 594 C CA . ARG A 1 72 ? 4.307 3.726 -20.344 1.00 58.47 72 ARG A CA 1
ATOM 595 C C . ARG A 1 72 ? 4.455 4.768 -21.441 1.00 58.47 72 ARG A C 1
ATOM 597 O O . ARG A 1 72 ? 3.704 4.754 -22.412 1.00 58.47 72 ARG A O 1
ATOM 604 N N . MET A 1 73 ? 5.459 5.632 -21.316 1.00 48.62 73 MET A N 1
ATOM 605 C CA . MET A 1 73 ? 5.973 6.309 -22.500 1.00 48.62 73 MET A CA 1
ATOM 606 C C . MET A 1 73 ? 6.418 5.226 -23.490 1.00 48.62 73 MET A C 1
ATOM 608 O O . MET A 1 73 ? 7.201 4.350 -23.100 1.00 48.62 73 MET A O 1
ATOM 612 N N . PRO A 1 74 ? 5.922 5.227 -24.740 1.00 50.41 74 PRO A N 1
ATOM 613 C CA . PRO A 1 74 ? 6.474 4.354 -25.761 1.00 50.41 74 PRO A CA 1
ATOM 614 C C . PRO A 1 74 ? 7.977 4.622 -25.829 1.00 50.41 74 PRO A C 1
ATOM 616 O O . PRO A 1 74 ? 8.408 5.775 -25.873 1.00 50.41 74 PRO A O 1
ATOM 619 N N . SER A 1 75 ? 8.783 3.563 -25.761 1.00 52.25 75 SER A N 1
ATOM 620 C CA . SER A 1 75 ? 10.228 3.697 -25.888 1.00 52.25 75 SER A CA 1
ATOM 621 C C . SER A 1 75 ? 10.530 4.422 -27.199 1.00 52.25 75 SER A C 1
ATOM 623 O O . SER A 1 75 ? 10.048 4.017 -28.257 1.00 52.25 75 SER A O 1
ATOM 625 N N . MET A 1 76 ? 11.337 5.481 -27.119 1.00 49.66 76 MET A N 1
ATOM 626 C CA . MET A 1 76 ? 11.775 6.331 -28.236 1.00 49.66 76 MET A CA 1
ATOM 627 C C . MET A 1 76 ? 12.419 5.546 -29.401 1.00 49.66 76 MET A C 1
ATOM 629 O O . MET A 1 76 ? 12.650 6.102 -30.463 1.00 49.66 76 MET A O 1
ATOM 633 N N . SER A 1 77 ? 12.663 4.244 -29.239 1.00 50.09 77 SER A N 1
ATOM 634 C CA . SER A 1 77 ? 13.259 3.334 -30.220 1.00 50.09 77 SER A CA 1
ATOM 635 C C . SER A 1 77 ? 12.398 3.013 -31.451 1.00 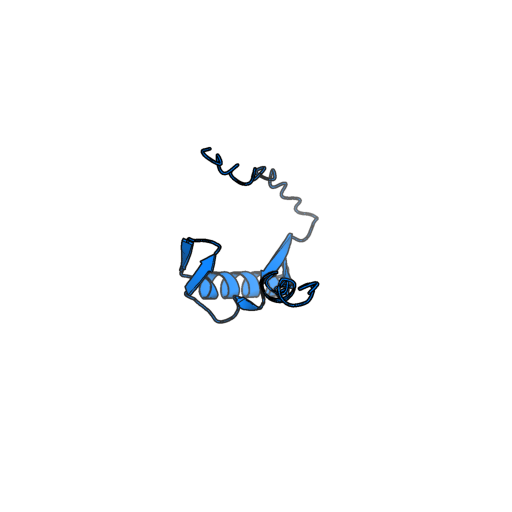50.09 77 SER A C 1
ATOM 637 O O . SER A 1 77 ? 12.827 2.218 -32.280 1.00 50.09 77 SER A O 1
ATOM 639 N N . ARG A 1 78 ? 11.193 3.584 -31.601 1.00 45.53 78 ARG A N 1
ATOM 640 C CA . ARG A 1 78 ? 10.382 3.425 -32.830 1.00 45.53 78 ARG A CA 1
ATOM 641 C C . ARG A 1 78 ? 10.405 4.627 -33.776 1.00 45.53 78 ARG A C 1
ATOM 643 O O . ARG A 1 78 ? 9.978 4.472 -34.917 1.00 45.53 78 ARG A O 1
ATOM 650 N N . TYR A 1 79 ? 10.896 5.790 -33.347 1.00 50.19 79 TYR A N 1
ATOM 651 C CA . TYR A 1 79 ? 10.875 6.997 -34.185 1.00 50.19 79 TYR A CA 1
ATOM 652 C C . TYR A 1 79 ? 12.078 7.125 -35.132 1.00 50.19 79 TYR A C 1
ATOM 654 O O . TYR A 1 79 ? 11.961 7.810 -36.143 1.00 50.19 79 TYR A O 1
ATOM 662 N N . ASP A 1 80 ? 13.171 6.392 -34.898 1.00 44.12 80 ASP A N 1
ATOM 663 C CA . ASP A 1 80 ? 14.378 6.466 -35.742 1.00 44.12 80 ASP A CA 1
ATOM 664 C C . ASP A 1 80 ? 14.254 5.726 -37.092 1.00 44.12 80 ASP A C 1
ATOM 666 O O . ASP A 1 80 ? 15.165 5.784 -37.908 1.00 44.12 80 ASP A O 1
ATOM 670 N N . SER A 1 81 ? 13.136 5.039 -37.367 1.00 47.16 81 SER A N 1
ATOM 671 C CA . SER A 1 81 ? 12.953 4.280 -38.623 1.00 47.16 81 SER A CA 1
ATOM 672 C C . SER A 1 81 ? 12.196 5.020 -39.736 1.00 47.16 81 SER A C 1
ATOM 674 O O . SER A 1 81 ? 12.060 4.473 -40.826 1.00 47.16 81 SER A O 1
ATOM 676 N N . TYR A 1 82 ? 11.726 6.253 -39.500 1.00 49.47 82 TYR A N 1
ATOM 677 C CA . TYR A 1 82 ? 10.849 6.974 -40.443 1.00 49.47 82 TYR A CA 1
ATOM 678 C C . TYR A 1 82 ? 11.506 8.118 -41.229 1.00 49.47 82 TYR A C 1
ATOM 680 O O . TYR A 1 82 ? 10.839 8.725 -42.061 1.00 49.47 82 TYR A O 1
ATOM 688 N N . TYR A 1 83 ? 12.798 8.392 -41.031 1.00 45.97 83 TYR A N 1
ATOM 689 C CA . TYR A 1 83 ? 13.528 9.387 -41.824 1.00 45.97 83 TYR A CA 1
ATOM 690 C C . TYR A 1 83 ? 14.854 8.814 -42.333 1.00 45.97 83 TYR A C 1
ATOM 692 O O . TYR A 1 83 ? 15.927 9.215 -41.894 1.00 45.97 83 TYR A O 1
ATOM 700 N N . ASN A 1 84 ? 14.769 7.869 -43.270 1.00 42.16 84 ASN A N 1
ATOM 701 C CA . ASN A 1 84 ? 15.822 7.699 -44.268 1.00 42.16 84 ASN A CA 1
ATOM 702 C C . ASN A 1 84 ? 15.412 8.566 -45.464 1.00 42.16 84 ASN A C 1
ATOM 704 O O . ASN A 1 84 ? 14.390 8.287 -46.087 1.00 42.16 84 ASN A O 1
ATOM 708 N N . TYR A 1 85 ? 16.146 9.648 -45.722 1.00 48.09 85 TYR A N 1
ATOM 709 C CA . TYR A 1 85 ? 16.140 10.275 -47.042 1.00 48.09 85 TYR A CA 1
ATOM 710 C C . TYR A 1 85 ? 17.187 9.540 -47.880 1.00 48.09 85 TYR A C 1
ATOM 712 O O . TYR A 1 85 ? 18.322 9.392 -47.419 1.00 48.09 85 TYR A O 1
ATOM 720 N N . ASP A 1 86 ? 16.751 9.047 -49.040 1.00 49.06 86 ASP A N 1
ATOM 721 C CA . ASP A 1 86 ? 17.590 8.484 -50.106 1.00 49.06 86 ASP A CA 1
ATOM 722 C C . ASP A 1 86 ? 18.671 9.469 -50.587 1.00 49.06 86 ASP A C 1
ATOM 724 O O . ASP A 1 86 ? 18.403 10.697 -50.597 1.00 49.06 86 ASP A O 1
#

Foldseek 3Di:
DDDPPDDPPDDPDPDDDDVVDAAEAEDEPVLEPDQWDCDPNDTHGRSNVVVVVVVVCVVVRNHDYHYDYDPDDPPPVPPVPPDDDD

Sequence (86 aa):
MNQIRKDPYWKKADFFYDKEKLLLISFGNGMSGKDHVKIKTYRVDVIGVLYQQLKKRQKSGELVLAMMDEFRMPSMSRYDSYYNYD

Organism: Rhizopus microsporus (NCBI:txid58291)